Protein AF-A0A4R4ITX0-F1 (afdb_monomer_lite)

Structure (mmCIF, N/CA/C/O backbone):
data_AF-A0A4R4ITX0-F1
#
_entry.id   AF-A0A4R4ITX0-F1
#
loop_
_atom_site.group_PDB
_atom_site.id
_atom_site.type_symbol
_atom_site.label_atom_id
_atom_site.label_alt_id
_atom_site.label_comp_id
_atom_site.label_asym_id
_atom_site.label_entity_id
_atom_site.label_seq_id
_atom_site.pdbx_PDB_ins_code
_atom_site.Cartn_x
_atom_site.Cartn_y
_atom_site.Cartn_z
_atom_site.occupancy
_atom_site.B_iso_or_equiv
_atom_site.auth_seq_id
_atom_site.auth_comp_id
_atom_site.auth_asym_id
_atom_site.auth_atom_id
_atom_site.pdbx_PDB_model_num
ATOM 1 N N . MET A 1 1 ? 30.399 9.715 -16.930 1.00 43.91 1 MET A N 1
ATOM 2 C CA . MET A 1 1 ? 31.195 8.982 -17.949 1.00 43.91 1 MET A CA 1
ATOM 3 C C . MET A 1 1 ? 30.254 8.101 -18.767 1.00 43.91 1 MET A C 1
ATOM 5 O O . MET A 1 1 ? 29.656 7.204 -18.195 1.00 43.91 1 MET A O 1
ATOM 9 N N . ASN A 1 2 ? 30.087 8.364 -20.070 1.00 54.75 2 ASN A N 1
ATOM 10 C CA . ASN A 1 2 ? 29.119 7.652 -20.921 1.00 54.75 2 ASN A CA 1
ATOM 11 C C . ASN A 1 2 ? 29.491 6.174 -21.099 1.00 54.75 2 ASN A C 1
ATOM 13 O O . ASN A 1 2 ? 30.372 5.858 -21.900 1.00 54.75 2 ASN A O 1
ATOM 17 N N . VAL A 1 3 ? 28.764 5.281 -20.426 1.00 63.53 3 VAL A N 1
ATOM 18 C CA . VAL A 1 3 ? 28.778 3.822 -20.654 1.00 63.53 3 VAL A CA 1
ATOM 19 C C . VAL A 1 3 ? 28.582 3.509 -22.145 1.00 63.53 3 VAL A C 1
ATOM 21 O O . VAL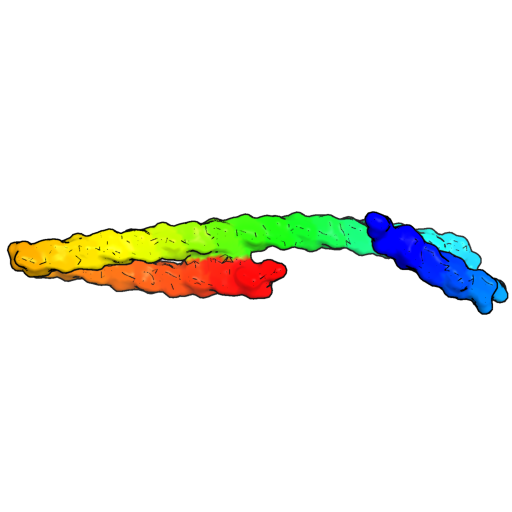 A 1 3 ? 29.299 2.687 -22.706 1.00 63.53 3 VAL A O 1
ATOM 24 N N . TRP A 1 4 ? 27.752 4.303 -22.831 1.00 57.00 4 TRP A N 1
ATOM 25 C CA . TRP A 1 4 ? 27.567 4.278 -24.286 1.00 57.00 4 TRP A CA 1
ATOM 26 C C . TRP A 1 4 ? 28.860 4.479 -25.093 1.00 57.00 4 TRP A C 1
ATOM 28 O O . TRP A 1 4 ? 29.139 3.727 -26.020 1.00 57.00 4 TRP A O 1
ATOM 38 N N . LYS A 1 5 ? 29.705 5.457 -24.726 1.00 61.06 5 LYS A N 1
ATOM 39 C CA . LYS A 1 5 ? 30.990 5.684 -25.415 1.00 61.06 5 LYS A CA 1
ATOM 40 C C . LYS A 1 5 ? 31.958 4.521 -25.186 1.00 61.06 5 LYS A C 1
ATOM 42 O O . LYS A 1 5 ? 32.822 4.302 -26.026 1.00 61.06 5 LYS A O 1
ATOM 47 N N . LYS A 1 6 ? 31.838 3.799 -24.065 1.00 61.78 6 LYS A N 1
ATOM 48 C CA . LYS A 1 6 ? 32.658 2.616 -23.768 1.00 61.78 6 LYS A CA 1
ATOM 49 C C . LYS A 1 6 ? 32.177 1.389 -24.540 1.00 61.78 6 LYS A C 1
ATOM 51 O O . LYS A 1 6 ? 33.013 0.731 -25.137 1.00 61.78 6 LYS A O 1
ATOM 56 N N . LEU A 1 7 ? 30.867 1.148 -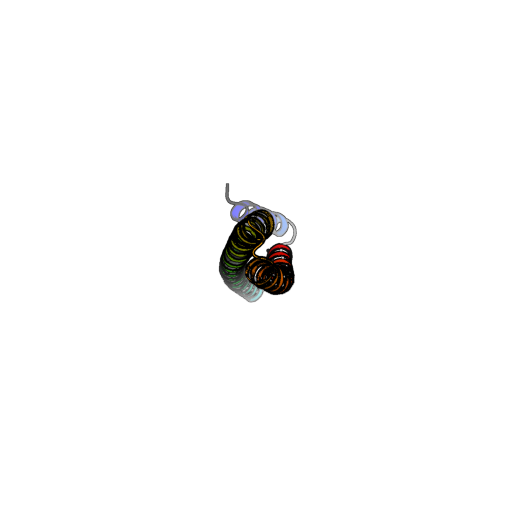24.608 1.00 65.00 7 LEU A N 1
ATOM 57 C CA . LEU A 1 7 ? 30.281 0.082 -25.431 1.00 65.00 7 LEU A CA 1
ATOM 58 C C . LEU A 1 7 ? 30.589 0.291 -26.917 1.00 65.00 7 LEU A C 1
ATOM 60 O O . LEU A 1 7 ? 31.107 -0.606 -27.569 1.00 65.00 7 LEU A O 1
ATOM 64 N N . PHE A 1 8 ? 30.406 1.511 -27.426 1.00 63.62 8 PHE A N 1
ATOM 65 C CA . PHE A 1 8 ? 30.730 1.836 -28.815 1.00 63.62 8 PHE A CA 1
ATOM 66 C C . PHE A 1 8 ? 32.236 1.725 -29.107 1.00 63.62 8 PHE A C 1
ATOM 68 O O . PHE A 1 8 ? 32.628 1.284 -30.181 1.00 63.62 8 PHE A O 1
ATOM 75 N N . LYS A 1 9 ? 33.108 2.081 -28.149 1.00 64.81 9 LYS A N 1
ATOM 76 C CA . LYS A 1 9 ? 34.562 1.866 -28.270 1.00 64.81 9 LYS A CA 1
ATOM 77 C C . LYS A 1 9 ? 34.956 0.394 -28.178 1.00 64.81 9 LYS A C 1
ATOM 79 O O . LYS A 1 9 ? 35.903 0.014 -28.849 1.00 64.81 9 LYS A O 1
ATOM 84 N N . ALA A 1 10 ? 34.265 -0.407 -27.372 1.00 64.81 10 ALA A N 1
ATOM 85 C CA . ALA A 1 10 ? 34.509 -1.841 -27.268 1.00 64.81 10 ALA A CA 1
ATOM 86 C C . ALA A 1 10 ? 34.136 -2.547 -28.578 1.00 64.81 10 ALA A C 1
ATOM 88 O O . ALA A 1 10 ? 34.954 -3.287 -29.108 1.00 64.81 10 ALA A O 1
ATOM 89 N N . ILE A 1 11 ? 32.977 -2.208 -29.155 1.00 61.03 11 ILE A N 1
ATOM 90 C CA . ILE A 1 11 ? 32.518 -2.709 -30.461 1.00 61.03 11 ILE A CA 1
ATOM 91 C C . ILE A 1 11 ? 33.427 -2.210 -31.596 1.00 61.03 11 ILE A C 1
ATOM 93 O O . ILE A 1 11 ? 33.823 -2.972 -32.468 1.00 61.03 11 ILE A O 1
ATOM 97 N N . LYS A 1 12 ? 33.834 -0.935 -31.577 1.00 58.06 12 LYS A N 1
ATOM 98 C CA . LYS A 1 12 ? 34.792 -0.396 -32.558 1.00 58.06 12 LYS A CA 1
ATOM 99 C C . LYS A 1 12 ? 36.200 -0.991 -32.395 1.00 58.06 12 LYS A C 1
ATOM 101 O O . LYS A 1 12 ? 36.939 -1.080 -33.368 1.00 58.06 12 LYS A O 1
ATOM 106 N N . GLY A 1 13 ? 36.572 -1.393 -31.179 1.00 57.28 13 GLY A N 1
ATOM 107 C CA . GLY A 1 13 ? 37.846 -2.038 -30.862 1.00 57.28 13 GLY A CA 1
ATOM 108 C C . GLY A 1 13 ? 37.925 -3.486 -31.344 1.00 57.28 13 GLY A C 1
ATOM 109 O O . GLY A 1 13 ? 38.994 -3.915 -31.764 1.00 57.28 13 GLY A O 1
ATOM 110 N N . THR A 1 14 ? 36.805 -4.216 -31.363 1.00 54.50 14 THR A N 1
ATOM 111 C CA . THR A 1 14 ? 36.728 -5.569 -31.939 1.00 54.50 14 THR A CA 1
ATOM 112 C C . THR A 1 14 ? 36.774 -5.581 -33.470 1.00 54.50 14 THR A C 1
ATOM 114 O O . THR A 1 14 ? 37.230 -6.561 -34.048 1.00 54.50 14 THR A O 1
ATOM 117 N N . VAL A 1 15 ? 36.387 -4.489 -34.138 1.00 52.56 15 VAL A N 1
ATOM 118 C CA . VAL A 1 15 ? 36.399 -4.375 -35.613 1.00 52.56 15 VAL A CA 1
ATOM 119 C C . VAL A 1 15 ? 37.813 -4.256 -36.199 1.00 52.56 15 VAL A C 1
ATOM 121 O O . VAL A 1 15 ? 38.035 -4.669 -37.334 1.00 52.56 15 VAL A O 1
ATOM 124 N N . ASN A 1 16 ? 38.806 -3.772 -35.444 1.00 52.19 16 ASN A N 1
ATOM 125 C CA . ASN A 1 16 ? 40.152 -3.553 -35.993 1.00 52.19 16 ASN A CA 1
ATOM 126 C C . ASN A 1 16 ? 40.929 -4.856 -36.298 1.00 52.19 16 ASN A C 1
ATOM 128 O O . ASN A 1 16 ? 41.961 -4.790 -36.954 1.00 52.19 16 ASN A O 1
ATOM 132 N N . ASN A 1 17 ? 40.435 -6.023 -35.854 1.00 51.81 17 ASN A N 1
ATOM 133 C CA . ASN A 1 17 ? 41.065 -7.336 -36.073 1.00 51.81 17 ASN A CA 1
ATOM 134 C C . ASN A 1 17 ? 40.253 -8.286 -36.983 1.00 51.81 17 ASN A C 1
ATOM 136 O O . ASN A 1 17 ? 40.634 -9.443 -37.132 1.00 51.81 17 ASN A O 1
ATOM 140 N N . ALA A 1 18 ? 39.152 -7.830 -37.594 1.00 49.16 18 ALA A N 1
ATOM 141 C CA . ALA A 1 18 ? 38.308 -8.646 -38.479 1.00 49.16 18 ALA A CA 1
ATOM 142 C C . ALA A 1 18 ? 37.865 -7.846 -39.718 1.00 49.16 18 ALA A C 1
ATOM 144 O O . ALA A 1 18 ? 36.679 -7.642 -39.975 1.00 49.16 18 ALA A O 1
ATOM 145 N N . ALA A 1 19 ? 38.842 -7.342 -40.469 1.00 52.00 19 ALA A N 1
ATOM 146 C CA . ALA A 1 19 ? 38.617 -6.745 -41.777 1.00 52.00 19 ALA A CA 1
ATOM 147 C C . ALA A 1 19 ? 38.468 -7.860 -42.827 1.00 52.00 19 ALA A C 1
ATOM 149 O O . ALA A 1 19 ? 39.411 -8.612 -43.033 1.00 52.00 19 ALA A O 1
ATOM 150 N N . GLU A 1 20 ? 37.267 -7.998 -43.404 1.00 47.56 20 GLU A N 1
ATOM 151 C CA . GLU A 1 20 ? 37.012 -8.029 -44.867 1.00 47.56 20 GLU A CA 1
ATOM 152 C C . GLU A 1 20 ? 35.709 -8.730 -45.293 1.00 47.56 20 GLU A C 1
ATOM 154 O O . GLU A 1 20 ? 35.308 -8.565 -46.437 1.00 47.56 20 GLU A O 1
ATOM 159 N N . SER A 1 21 ? 34.973 -9.431 -44.419 1.00 49.88 21 SER A N 1
ATOM 160 C CA . SER A 1 21 ? 33.826 -10.244 -44.890 1.00 49.88 21 SER A CA 1
ATOM 161 C C . SER A 1 21 ? 32.422 -9.842 -44.406 1.00 49.88 21 SER A C 1
ATOM 163 O O . SER A 1 21 ? 31.456 -10.424 -44.891 1.00 49.88 21 SER A O 1
ATOM 165 N N . VAL A 1 22 ? 32.246 -8.906 -43.4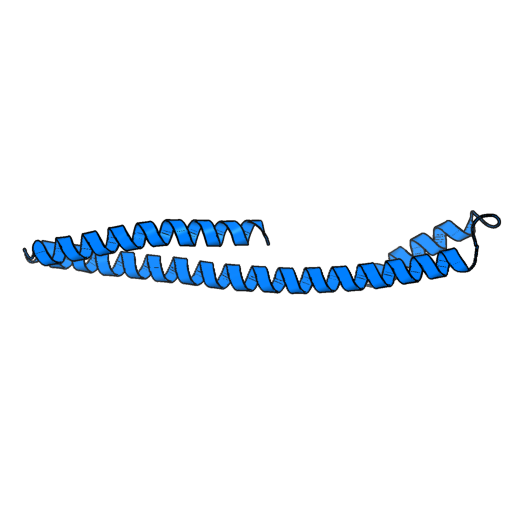63 1.00 47.09 22 VAL A N 1
ATOM 166 C CA . VAL A 1 22 ? 30.926 -8.706 -42.804 1.00 47.09 22 VAL A CA 1
ATOM 167 C C . VAL A 1 22 ? 30.541 -7.228 -42.663 1.00 47.09 22 VAL A C 1
ATOM 169 O O . VAL A 1 22 ? 29.996 -6.800 -41.650 1.00 47.09 22 VAL A O 1
ATOM 172 N N . ALA A 1 23 ? 30.858 -6.408 -43.661 1.00 54.28 23 ALA A N 1
ATOM 173 C CA . ALA A 1 23 ? 30.517 -4.986 -43.659 1.00 54.28 23 ALA A CA 1
ATOM 174 C C . ALA A 1 23 ? 29.685 -4.619 -44.890 1.00 54.28 23 ALA A C 1
ATOM 176 O O . ALA A 1 23 ? 30.050 -3.737 -45.661 1.00 54.28 23 ALA A O 1
ATOM 177 N N . ASP A 1 24 ? 28.539 -5.278 -45.061 1.00 53.69 24 ASP A N 1
ATOM 178 C CA . ASP A 1 24 ? 27.470 -4.679 -45.854 1.00 53.69 24 ASP A CA 1
ATOM 179 C C . ASP A 1 24 ? 27.061 -3.372 -45.164 1.00 53.69 24 ASP A C 1
ATOM 181 O O . ASP A 1 24 ? 26.713 -3.369 -43.981 1.00 53.69 24 ASP A O 1
ATOM 185 N N . GLY A 1 25 ? 27.069 -2.248 -45.888 1.00 57.75 25 GLY A N 1
ATOM 186 C CA . GLY A 1 25 ? 26.634 -0.939 -45.367 1.00 57.75 25 GLY A CA 1
ATOM 187 C C . GLY A 1 25 ? 25.206 -0.937 -44.789 1.00 57.75 25 GLY A C 1
ATOM 188 O O . GLY A 1 25 ? 24.831 -0.038 -44.033 1.00 57.75 25 GLY A O 1
ATOM 189 N N . ASN A 1 26 ? 24.436 -1.990 -45.069 1.00 60.00 26 ASN A N 1
ATOM 190 C CA . ASN A 1 26 ? 23.128 -2.252 -44.484 1.00 60.00 26 ASN A CA 1
ATOM 191 C C . ASN A 1 26 ? 23.211 -2.751 -43.033 1.00 60.00 26 ASN A C 1
ATOM 193 O O . ASN A 1 26 ? 22.380 -2.352 -42.229 1.00 60.00 26 ASN A O 1
ATOM 197 N N . ALA A 1 27 ? 24.215 -3.549 -42.654 1.00 61.78 27 ALA A N 1
ATOM 198 C CA . ALA A 1 27 ? 24.319 -4.130 -41.310 1.00 61.78 27 ALA A CA 1
ATOM 199 C C . ALA A 1 27 ? 24.550 -3.065 -40.224 1.00 61.78 27 ALA A C 1
ATOM 201 O O . ALA A 1 27 ? 23.935 -3.114 -39.162 1.00 61.78 27 ALA A O 1
ATOM 202 N N . LEU A 1 28 ? 25.380 -2.055 -40.508 1.00 69.56 28 LEU A N 1
ATOM 203 C CA . LEU A 1 28 ? 25.569 -0.912 -39.606 1.00 69.56 28 LEU A CA 1
ATOM 204 C C . LEU A 1 28 ? 24.309 -0.039 -39.514 1.00 69.56 28 LEU A C 1
ATOM 206 O O . LEU A 1 28 ? 23.991 0.464 -38.441 1.00 69.56 28 LEU A O 1
ATOM 210 N N . THR A 1 29 ? 23.572 0.103 -40.618 1.00 76.38 29 THR A N 1
ATOM 211 C CA . THR A 1 29 ? 22.306 0.851 -40.651 1.00 76.38 29 THR A CA 1
ATOM 212 C C . THR A 1 29 ? 21.206 0.136 -39.860 1.00 76.38 29 THR A C 1
ATOM 214 O O . THR A 1 29 ? 20.491 0.779 -39.094 1.00 76.38 29 THR A O 1
ATOM 217 N N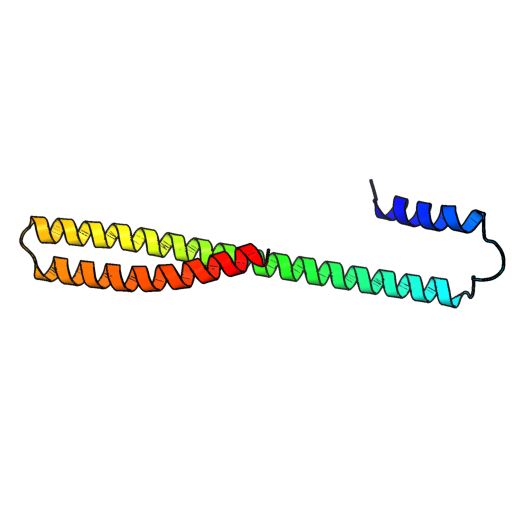 . ILE A 1 30 ? 21.100 -1.188 -40.006 1.00 77.56 30 ILE A N 1
ATOM 218 C CA . ILE A 1 30 ? 20.181 -2.045 -39.244 1.00 77.56 30 ILE A CA 1
ATOM 219 C C . ILE A 1 30 ? 20.523 -1.968 -37.753 1.00 77.56 30 ILE A C 1
ATOM 221 O O . ILE A 1 30 ? 19.645 -1.696 -36.942 1.00 77.56 30 ILE A O 1
ATOM 225 N N . LEU A 1 31 ? 21.804 -2.088 -37.390 1.00 75.81 31 LEU A N 1
ATOM 226 C CA . LEU A 1 31 ? 22.241 -1.965 -35.999 1.00 75.81 31 LEU A CA 1
ATOM 227 C C . LEU A 1 31 ? 21.902 -0.585 -35.404 1.00 75.81 31 LEU A C 1
ATOM 229 O O . LEU A 1 31 ? 21.463 -0.490 -34.259 1.00 75.81 31 LEU A O 1
ATOM 233 N N . ASP A 1 32 ? 22.059 0.497 -36.170 1.00 79.88 32 ASP A N 1
ATOM 234 C CA . ASP A 1 32 ? 21.662 1.841 -35.737 1.00 79.88 32 ASP A CA 1
ATOM 235 C C . ASP A 1 32 ? 20.141 1.974 -35.528 1.00 79.88 32 ASP A C 1
ATOM 237 O O . ASP A 1 32 ? 19.710 2.710 -34.631 1.00 79.88 32 ASP A O 1
ATOM 241 N N . GLN A 1 33 ? 19.324 1.279 -36.327 1.00 84.88 33 GLN A N 1
ATOM 242 C CA . GLN A 1 33 ? 17.871 1.207 -36.138 1.00 84.88 33 GLN A CA 1
ATOM 243 C C . GLN A 1 33 ? 17.516 0.419 -34.876 1.00 84.88 33 GLN A C 1
ATOM 245 O O . GLN A 1 33 ? 16.825 0.967 -34.018 1.00 84.88 33 GLN A O 1
ATOM 250 N N . GLU A 1 34 ? 18.076 -0.778 -34.690 1.00 82.69 34 GLU A N 1
ATOM 251 C CA . GLU A 1 34 ? 17.874 -1.591 -33.482 1.00 82.69 34 GLU A CA 1
ATOM 252 C C . GLU A 1 34 ? 18.274 -0.823 -32.213 1.00 82.69 34 GLU A C 1
ATOM 254 O O . GLU A 1 34 ? 17.568 -0.832 -31.205 1.00 82.69 34 GLU A O 1
ATOM 259 N N . ILE A 1 35 ? 19.370 -0.057 -32.265 1.00 82.50 35 ILE A N 1
ATOM 260 C CA . ILE A 1 35 ? 19.791 0.826 -31.170 1.00 82.50 35 ILE A CA 1
ATOM 261 C C . ILE A 1 35 ? 18.751 1.919 -30.884 1.00 82.50 35 ILE A C 1
ATOM 263 O O . ILE A 1 35 ? 18.546 2.290 -29.723 1.00 82.50 35 ILE A O 1
ATOM 267 N N . ARG A 1 36 ? 18.139 2.514 -31.915 1.00 88.38 36 ARG A N 1
ATOM 268 C CA . ARG A 1 36 ? 17.103 3.546 -31.736 1.00 88.38 36 ARG A CA 1
ATOM 269 C C . ARG A 1 36 ? 15.825 2.951 -31.159 1.00 88.38 36 ARG A C 1
ATOM 271 O O . ARG A 1 36 ? 15.248 3.564 -30.264 1.00 88.38 36 ARG A O 1
ATOM 278 N N . GLU A 1 37 ? 15.429 1.776 -31.626 1.00 90.25 37 GLU A N 1
ATOM 279 C CA . GLU A 1 37 ? 14.276 1.037 -31.115 1.00 90.25 37 GLU A CA 1
ATOM 280 C C . GLU A 1 37 ? 14.484 0.645 -29.652 1.00 90.25 37 GLU A C 1
ATOM 282 O O . GLU A 1 37 ? 13.669 1.004 -28.806 1.00 90.25 37 GLU A O 1
ATOM 287 N N . ALA A 1 38 ? 15.638 0.067 -29.305 1.00 87.56 38 ALA A N 1
ATOM 288 C CA . ALA A 1 38 ? 15.984 -0.260 -27.923 1.00 87.56 38 ALA A CA 1
ATOM 289 C C . ALA A 1 38 ? 15.957 0.975 -27.004 1.00 87.56 38 ALA A C 1
ATOM 291 O O . ALA A 1 38 ? 15.495 0.904 -25.868 1.00 87.56 38 ALA A O 1
ATOM 292 N N . LYS A 1 39 ? 16.402 2.145 -27.486 1.00 86.81 39 LYS A N 1
ATOM 293 C CA . LYS A 1 39 ? 16.290 3.406 -26.727 1.00 86.81 39 LYS A CA 1
ATOM 294 C C . LYS A 1 39 ? 14.843 3.842 -26.517 1.00 86.81 39 LYS A C 1
ATOM 296 O O . LYS A 1 39 ? 14.542 4.408 -25.468 1.00 86.81 39 LYS A O 1
ATOM 301 N N . ALA A 1 40 ? 13.979 3.647 -27.509 1.00 91.56 40 ALA A N 1
ATOM 302 C CA . ALA A 1 40 ? 12.560 3.951 -27.375 1.00 91.56 40 ALA A CA 1
ATOM 303 C C . ALA A 1 40 ? 11.896 3.011 -26.358 1.00 91.56 40 ALA A C 1
ATOM 305 O O . ALA A 1 40 ? 11.158 3.487 -25.500 1.00 91.56 40 ALA A O 1
ATOM 306 N N . GLU A 1 41 ? 12.228 1.720 -26.389 1.00 88.62 41 GLU A N 1
ATOM 307 C CA . GLU A 1 41 ? 11.737 0.737 -25.417 1.00 88.62 41 GLU A CA 1
ATOM 308 C C . GLU A 1 41 ? 12.212 1.028 -23.992 1.00 88.62 41 GLU A C 1
ATOM 310 O O . GLU A 1 41 ? 11.406 1.006 -23.067 1.00 88.62 41 GLU A O 1
ATOM 315 N N . ILE A 1 42 ? 13.480 1.407 -23.800 1.00 88.69 42 ILE A N 1
ATOM 316 C CA . ILE A 1 42 ? 13.984 1.815 -22.477 1.00 88.69 42 ILE A CA 1
ATOM 317 C C . ILE A 1 42 ? 13.183 3.003 -21.930 1.00 88.69 42 ILE A C 1
ATOM 319 O O . ILE A 1 42 ? 12.790 2.991 -20.769 1.00 88.69 42 ILE A O 1
ATOM 323 N N . ARG A 1 43 ? 12.868 4.005 -22.763 1.00 90.06 43 ARG A N 1
ATOM 324 C CA . ARG A 1 43 ? 12.037 5.141 -22.327 1.00 90.06 43 ARG A CA 1
ATOM 325 C C . ARG A 1 43 ? 10.622 4.713 -21.937 1.00 90.06 43 ARG A C 1
ATOM 327 O O . ARG A 1 43 ? 10.108 5.186 -20.931 1.00 90.06 43 ARG A O 1
ATOM 334 N N . ARG A 1 44 ? 10.004 3.809 -22.703 1.00 90.94 44 ARG A N 1
ATOM 335 C CA . ARG A 1 44 ? 8.679 3.249 -22.374 1.00 90.94 44 ARG A CA 1
ATOM 336 C C . ARG A 1 44 ? 8.710 2.462 -21.063 1.00 90.94 44 ARG A C 1
ATOM 338 O O . ARG A 1 44 ? 7.762 2.538 -20.281 1.00 90.94 44 ARG A O 1
ATOM 345 N N . ALA A 1 45 ? 9.794 1.730 -20.814 1.00 89.25 45 ALA A N 1
ATOM 346 C CA . ALA A 1 45 ? 10.009 1.016 -19.563 1.00 89.25 45 ALA A CA 1
ATOM 347 C C . ALA A 1 45 ? 10.155 1.988 -18.380 1.00 89.25 45 ALA A C 1
ATOM 349 O O . ALA A 1 45 ? 9.490 1.791 -17.367 1.00 89.25 45 ALA A O 1
ATOM 350 N N . ASP A 1 46 ? 10.925 3.073 -18.530 1.00 91.06 46 ASP A N 1
ATOM 351 C CA . ASP A 1 46 ? 11.063 4.118 -17.505 1.00 91.06 46 ASP A CA 1
ATOM 352 C C . ASP A 1 46 ? 9.707 4.767 -17.171 1.00 91.06 46 ASP A C 1
ATOM 354 O O . ASP A 1 46 ? 9.344 4.911 -16.003 1.00 91.06 46 ASP A O 1
ATOM 358 N N . GLU A 1 47 ? 8.916 5.125 -18.187 1.00 93.12 47 GLU A N 1
ATOM 359 C CA . GLU A 1 47 ? 7.569 5.685 -18.002 1.00 93.12 47 GLU A CA 1
ATOM 360 C C . GLU A 1 47 ? 6.630 4.698 -17.290 1.00 93.12 47 GLU A C 1
ATOM 362 O O . GLU A 1 47 ? 5.881 5.076 -16.381 1.00 93.12 47 GLU A O 1
ATOM 367 N N . SER A 1 48 ? 6.701 3.417 -17.661 1.00 92.38 48 SER A N 1
ATOM 368 C CA . SER A 1 48 ? 5.923 2.348 -17.027 1.00 92.38 48 SER A CA 1
ATOM 369 C C . SER A 1 48 ? 6.320 2.158 -15.562 1.00 92.38 48 SER A C 1
ATOM 371 O O . SER A 1 48 ? 5.445 2.062 -14.700 1.00 92.38 48 SER A O 1
ATOM 373 N N . LEU A 1 49 ? 7.619 2.188 -15.258 1.00 92.88 49 LEU A N 1
ATOM 374 C CA . LEU A 1 49 ? 8.143 2.110 -13.897 1.00 92.88 49 LEU A CA 1
ATOM 375 C C . LEU A 1 49 ? 7.658 3.289 -13.045 1.00 92.88 49 LEU A C 1
ATOM 377 O O . LEU A 1 49 ? 7.165 3.091 -11.935 1.00 92.88 49 LEU A O 1
ATOM 381 N N . VAL A 1 50 ? 7.704 4.517 -13.573 1.00 94.88 50 VAL A N 1
ATOM 382 C CA . VAL A 1 50 ? 7.169 5.702 -12.878 1.00 94.88 50 VAL A CA 1
ATOM 383 C C . VAL A 1 50 ? 5.677 5.536 -12.574 1.00 94.88 50 VAL A C 1
ATOM 385 O O . VAL A 1 50 ? 5.232 5.866 -11.470 1.00 94.88 50 VAL A O 1
ATOM 388 N N . SER A 1 51 ? 4.901 4.990 -13.515 1.00 94.81 51 SER A N 1
ATOM 389 C CA . SER A 1 51 ? 3.480 4.695 -13.300 1.00 94.81 51 SER A CA 1
ATOM 390 C C . SER A 1 51 ? 3.262 3.678 -12.174 1.00 94.81 51 SER A C 1
ATOM 392 O O . SER A 1 51 ? 2.402 3.886 -11.314 1.00 94.81 51 SER A O 1
ATOM 394 N N . ILE A 1 52 ? 4.056 2.603 -12.140 1.00 95.75 52 ILE A N 1
ATOM 395 C CA . ILE A 1 52 ? 3.988 1.569 -11.096 1.00 95.75 52 ILE A CA 1
ATOM 396 C C . ILE A 1 52 ? 4.335 2.162 -9.729 1.00 95.75 52 ILE A C 1
ATOM 398 O O . ILE A 1 52 ? 3.578 1.973 -8.777 1.00 95.75 52 ILE A O 1
ATOM 402 N N . ILE A 1 53 ? 5.397 2.966 -9.639 1.00 96.06 53 ILE A N 1
ATOM 403 C CA . ILE A 1 53 ? 5.788 3.650 -8.399 1.00 96.06 53 ILE A CA 1
ATOM 404 C C . ILE A 1 53 ? 4.664 4.569 -7.903 1.00 96.06 53 ILE A C 1
ATOM 406 O O . ILE A 1 53 ? 4.380 4.614 -6.703 1.00 96.06 53 ILE A O 1
ATOM 410 N N . ALA A 1 54 ? 3.998 5.298 -8.804 1.00 96.44 54 ALA A N 1
ATOM 411 C CA . ALA A 1 54 ? 2.877 6.157 -8.435 1.00 96.44 54 ALA A CA 1
ATOM 412 C C . ALA A 1 54 ? 1.716 5.338 -7.845 1.00 96.44 54 ALA A C 1
ATOM 414 O O . ALA A 1 54 ? 1.219 5.663 -6.765 1.00 96.44 54 ALA A O 1
ATOM 415 N N . LYS A 1 55 ? 1.337 4.235 -8.505 1.00 96.38 55 LYS A N 1
ATOM 416 C CA . LYS A 1 55 ? 0.296 3.312 -8.024 1.00 96.38 55 LYS A CA 1
ATOM 417 C C . LYS A 1 55 ? 0.663 2.686 -6.679 1.00 96.38 55 LYS A C 1
ATOM 419 O O . LYS A 1 55 ? -0.177 2.662 -5.781 1.00 96.38 55 LYS A O 1
ATOM 424 N N . ARG A 1 56 ? 1.920 2.265 -6.499 1.00 97.00 56 ARG A N 1
ATOM 425 C CA . ARG A 1 56 ? 2.426 1.738 -5.225 1.00 97.00 56 ARG A CA 1
ATOM 426 C C . ARG A 1 56 ? 2.258 2.754 -4.101 1.00 97.00 56 ARG A C 1
ATOM 428 O O . ARG A 1 56 ? 1.707 2.412 -3.063 1.00 97.00 56 ARG A O 1
ATOM 435 N N . LYS A 1 57 ? 2.682 4.005 -4.309 1.00 97.38 57 LYS A N 1
ATOM 436 C CA . LYS A 1 57 ? 2.550 5.074 -3.302 1.00 97.38 57 LYS A CA 1
ATOM 437 C C . LYS A 1 57 ? 1.092 5.385 -2.962 1.00 97.38 57 LYS A C 1
ATOM 439 O O . LYS A 1 57 ? 0.781 5.675 -1.810 1.00 97.38 57 LYS A O 1
ATOM 444 N N . MET A 1 58 ? 0.192 5.325 -3.943 1.00 97.06 58 MET A N 1
ATOM 445 C CA . MET A 1 58 ? -1.244 5.489 -3.698 1.00 97.06 58 MET A CA 1
ATOM 446 C C . MET A 1 58 ? -1.804 4.349 -2.840 1.00 97.06 58 MET A C 1
ATOM 448 O O . MET A 1 58 ? -2.495 4.623 -1.860 1.00 97.06 58 MET A O 1
ATOM 452 N N . ALA A 1 59 ? -1.465 3.097 -3.164 1.00 96.94 59 ALA A N 1
ATOM 453 C CA . ALA A 1 59 ? -1.865 1.928 -2.380 1.00 96.94 59 ALA A CA 1
ATOM 454 C C . ALA A 1 59 ? -1.276 1.971 -0.957 1.00 96.94 59 ALA A C 1
ATOM 456 O O . ALA A 1 59 ? -1.987 1.757 0.019 1.00 96.94 59 ALA A O 1
ATOM 457 N N . GLU A 1 60 ? -0.007 2.360 -0.816 1.00 97.81 60 GLU A N 1
ATOM 458 C CA . GLU A 1 60 ? 0.665 2.561 0.474 1.00 97.81 60 GLU A CA 1
ATOM 459 C C . GLU A 1 60 ? -0.074 3.581 1.348 1.00 97.81 60 GLU A C 1
ATOM 461 O O . GLU A 1 60 ? -0.361 3.328 2.522 1.00 97.81 60 GLU A O 1
ATOM 466 N N . LYS A 1 61 ? -0.438 4.730 0.763 1.00 98.12 61 LYS A N 1
ATOM 467 C CA . LYS A 1 61 ? -1.225 5.748 1.459 1.00 98.12 61 LYS A CA 1
ATOM 468 C C . LYS A 1 61 ? -2.589 5.197 1.877 1.00 98.12 61 LYS A C 1
ATOM 470 O O . LYS A 1 61 ? -3.003 5.430 3.008 1.00 98.12 61 LYS A O 1
ATOM 475 N N . ARG A 1 62 ? -3.271 4.449 1.003 1.00 97.62 62 ARG A N 1
ATOM 476 C CA . ARG A 1 62 ? -4.584 3.862 1.304 1.00 97.62 62 ARG A CA 1
ATOM 477 C C . ARG A 1 62 ? -4.512 2.872 2.468 1.00 97.62 62 ARG A C 1
ATOM 479 O O . ARG A 1 62 ? -5.321 2.966 3.386 1.00 97.62 62 ARG A O 1
ATOM 486 N N . VAL A 1 63 ? -3.508 1.997 2.472 1.00 98.44 63 VAL A N 1
ATOM 487 C CA . VAL A 1 63 ? -3.208 1.079 3.582 1.00 98.44 63 VAL A CA 1
ATOM 488 C C . VAL A 1 63 ? -2.996 1.850 4.888 1.00 98.44 63 VAL A C 1
ATOM 490 O O . VAL A 1 63 ? -3.560 1.482 5.919 1.00 98.44 63 VAL A O 1
ATOM 493 N N . SER A 1 64 ? -2.204 2.926 4.857 1.00 98.44 64 SER A N 1
ATOM 494 C CA . SER A 1 64 ? -1.953 3.774 6.029 1.00 98.44 64 SER A CA 1
ATOM 495 C C . SER A 1 64 ? -3.238 4.425 6.556 1.00 98.44 64 SER A C 1
ATOM 497 O O . SER A 1 64 ? -3.538 4.336 7.747 1.00 98.44 64 SER A O 1
ATOM 499 N N . ASP A 1 65 ? -4.044 5.005 5.664 1.00 98.31 65 ASP A N 1
ATOM 500 C CA . ASP A 1 65 ? -5.313 5.648 6.013 1.00 98.31 65 ASP A CA 1
ATOM 501 C C . ASP A 1 65 ? -6.284 4.645 6.672 1.00 98.31 65 ASP A C 1
ATOM 503 O O . ASP A 1 65 ? -6.868 4.946 7.715 1.00 98.31 65 ASP A O 1
ATOM 507 N N . ILE A 1 66 ? -6.402 3.423 6.133 1.00 98.44 66 ILE A N 1
ATOM 508 C CA . ILE A 1 66 ? -7.257 2.370 6.706 1.00 98.44 66 ILE A CA 1
ATOM 509 C C . ILE A 1 66 ? -6.757 1.939 8.094 1.00 98.44 66 ILE A C 1
ATOM 511 O O . ILE A 1 66 ? -7.564 1.801 9.015 1.00 98.44 66 ILE A O 1
ATOM 515 N N . LYS A 1 67 ? -5.440 1.767 8.285 1.00 98.44 67 LYS A N 1
ATOM 516 C CA . LYS A 1 67 ? -4.852 1.436 9.601 1.00 98.44 67 LYS A CA 1
ATOM 517 C C . LYS A 1 67 ? -5.147 2.512 10.650 1.00 98.44 67 LYS A C 1
ATOM 519 O O . LYS A 1 67 ? -5.456 2.183 11.799 1.00 98.44 67 LYS A O 1
ATOM 524 N N . ASN A 1 68 ? -5.100 3.784 10.255 1.00 98.56 68 ASN A N 1
ATOM 525 C CA . ASN A 1 68 ? -5.458 4.897 11.132 1.00 98.56 68 ASN A CA 1
ATOM 526 C C . ASN A 1 68 ? -6.939 4.835 11.524 1.00 98.56 68 ASN A C 1
ATOM 528 O O . ASN A 1 68 ? -7.251 4.891 12.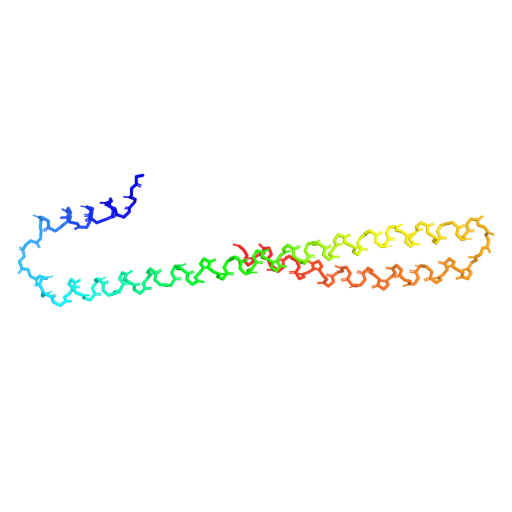713 1.00 98.56 68 ASN A O 1
ATOM 532 N N . SER A 1 69 ? -7.842 4.622 10.559 1.00 98.12 69 SER A N 1
ATOM 533 C CA . SER A 1 69 ? -9.271 4.454 10.848 1.00 98.12 69 SER A CA 1
ATOM 534 C C . SER A 1 69 ? -9.545 3.257 11.760 1.00 98.12 69 SER A C 1
ATOM 536 O O . SER A 1 69 ? -10.333 3.377 12.692 1.00 98.12 69 SER A O 1
ATOM 538 N N . ILE A 1 70 ? -8.878 2.115 11.557 1.00 98.50 70 ILE A N 1
ATOM 539 C CA . ILE A 1 70 ? -8.996 0.959 12.462 1.00 98.50 70 ILE A CA 1
ATOM 540 C C . ILE A 1 70 ? -8.641 1.367 13.895 1.00 98.50 70 ILE A C 1
ATOM 542 O O . ILE A 1 70 ? -9.421 1.117 14.810 1.00 98.50 70 ILE A O 1
ATOM 546 N N . THR A 1 71 ? -7.505 2.040 14.082 1.00 98.44 71 THR A N 1
ATOM 547 C CA . THR A 1 71 ? -7.040 2.482 15.406 1.00 98.44 71 THR A CA 1
ATOM 548 C C . THR A 1 71 ? -8.049 3.420 16.076 1.00 98.44 71 THR A C 1
ATOM 550 O O . THR A 1 71 ? -8.320 3.297 17.273 1.00 98.44 71 THR A O 1
ATOM 553 N N . GLU A 1 72 ? -8.634 4.335 15.302 1.00 98.19 72 GLU A N 1
ATOM 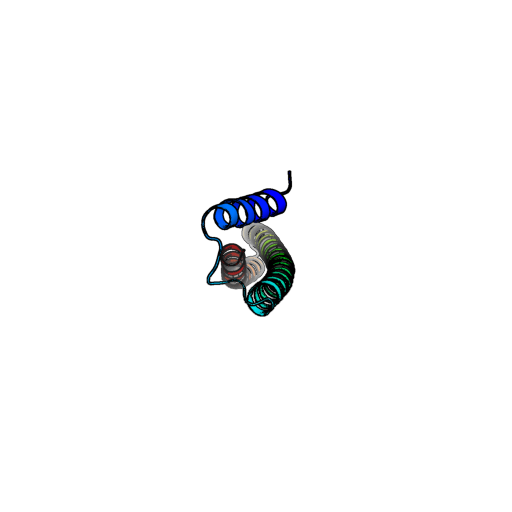554 C CA . GLU A 1 72 ? -9.650 5.281 15.759 1.00 98.19 72 GLU A CA 1
ATOM 555 C C . GLU A 1 72 ? -10.935 4.568 16.219 1.00 98.19 72 GLU A C 1
ATOM 557 O O . GLU A 1 72 ? -11.359 4.738 17.366 1.00 98.19 72 GLU A O 1
ATOM 562 N N . TYR A 1 73 ? -11.513 3.699 15.380 1.00 98.00 73 TYR A N 1
ATOM 563 C CA . TYR A 1 73 ? -12.733 2.957 15.722 1.00 98.00 73 TYR A CA 1
ATOM 564 C C . TYR A 1 73 ? -12.516 1.937 16.845 1.00 98.00 73 TYR A C 1
ATOM 566 O O . TYR A 1 73 ? -13.415 1.723 17.656 1.00 98.00 73 TYR A O 1
ATOM 574 N N . GLU A 1 74 ? -11.328 1.342 16.961 1.00 97.62 74 GLU A N 1
ATOM 575 C CA . GLU A 1 74 ? -10.972 0.528 18.127 1.00 97.62 74 GLU A CA 1
ATOM 576 C C . GLU A 1 74 ? -10.937 1.366 19.415 1.00 97.62 74 GLU A C 1
ATOM 578 O O . GLU A 1 74 ? -11.375 0.908 20.474 1.00 97.62 74 GLU A O 1
ATOM 583 N N . GLY A 1 75 ? -10.440 2.605 19.338 1.00 97.75 75 GLY A N 1
ATOM 584 C CA . GLY A 1 75 ? -10.496 3.569 20.435 1.00 97.75 75 GLY A CA 1
ATOM 585 C C . GLY A 1 75 ? -11.933 3.899 20.840 1.00 97.75 75 GLY A C 1
ATOM 586 O O . GLY A 1 75 ? -12.260 3.857 22.030 1.00 97.75 75 GLY A O 1
ATOM 587 N N . TYR A 1 76 ? -12.804 4.155 19.861 1.00 97.25 76 TYR A N 1
ATOM 588 C CA . TYR A 1 76 ? -14.229 4.404 20.092 1.00 97.25 76 TYR A CA 1
ATOM 589 C C . TYR A 1 76 ? -14.939 3.198 20.700 1.00 97.25 76 TYR A C 1
ATOM 591 O O . TYR A 1 76 ? -15.637 3.361 21.700 1.00 97.25 76 TYR A O 1
ATOM 599 N N . ALA A 1 77 ? -14.684 1.988 20.196 1.00 96.31 77 ALA A N 1
ATOM 600 C CA . ALA A 1 77 ? -15.244 0.758 20.747 1.00 96.31 77 ALA A CA 1
ATOM 601 C C . ALA A 1 77 ? -14.856 0.566 22.223 1.00 96.31 77 ALA A C 1
ATOM 603 O O . ALA A 1 77 ? -15.718 0.305 23.063 1.00 96.31 77 ALA A O 1
ATOM 604 N N . ARG A 1 78 ? -13.573 0.764 22.566 1.00 96.75 78 ARG A N 1
ATOM 605 C CA . ARG A 1 78 ? -13.096 0.691 23.960 1.00 96.75 78 ARG A CA 1
ATOM 606 C C . ARG A 1 78 ? -13.739 1.758 24.846 1.00 96.75 78 ARG A C 1
ATOM 608 O O . ARG A 1 78 ? -14.115 1.459 25.977 1.00 96.75 78 ARG A O 1
ATOM 615 N N . SER A 1 79 ? -13.877 2.988 24.347 1.00 97.44 79 SER A N 1
ATOM 616 C CA . SER A 1 79 ? -14.509 4.080 25.097 1.00 97.44 79 SER A CA 1
ATOM 617 C C . SER A 1 79 ? -15.995 3.818 25.352 1.00 97.44 79 SER A C 1
ATOM 619 O O . SER A 1 79 ? -16.458 4.011 26.475 1.00 97.44 79 SER A O 1
ATOM 621 N N . ALA A 1 80 ? -16.729 3.347 24.341 1.00 96.44 80 ALA A N 1
ATOM 622 C CA . ALA A 1 80 ? -18.144 3.000 24.448 1.00 96.44 80 ALA A CA 1
ATOM 623 C C . ALA A 1 80 ? -18.365 1.844 25.434 1.00 96.44 80 ALA A C 1
ATOM 625 O O . ALA A 1 80 ? -19.164 1.972 26.362 1.00 96.44 80 ALA A O 1
ATOM 626 N N . ALA A 1 81 ? -17.569 0.775 25.324 1.00 95.31 81 ALA A N 1
ATOM 627 C CA . ALA A 1 81 ? -17.618 -0.356 26.248 1.00 95.31 81 ALA A CA 1
ATOM 628 C C . ALA A 1 81 ? -17.329 0.069 27.699 1.00 95.31 81 ALA A C 1
ATOM 630 O O . ALA A 1 81 ? -18.051 -0.318 28.614 1.00 95.31 81 ALA A O 1
ATOM 631 N N . GLY A 1 82 ? -16.325 0.929 27.916 1.00 96.00 82 GLY A N 1
ATOM 632 C CA . GLY A 1 82 ? -16.003 1.466 29.244 1.00 96.00 82 GLY A CA 1
ATOM 633 C C . GLY A 1 82 ? -17.111 2.332 29.859 1.00 96.00 82 GLY A C 1
ATOM 634 O O . GLY A 1 82 ? -17.181 2.459 31.078 1.00 96.00 82 GLY A O 1
ATOM 635 N N . LYS A 1 83 ? -17.995 2.900 29.031 1.00 97.25 83 LYS A N 1
ATOM 636 C CA . LYS A 1 83 ? -19.182 3.661 29.456 1.00 97.25 83 LYS A CA 1
ATOM 637 C C . LYS A 1 83 ? -20.439 2.790 29.594 1.00 97.25 83 LYS A C 1
ATOM 639 O O . LYS A 1 83 ? -21.488 3.316 29.950 1.00 97.25 83 LYS A O 1
ATOM 644 N N . GLY A 1 84 ? -20.349 1.487 29.316 1.00 96.69 84 GLY A N 1
ATOM 645 C CA . GLY A 1 84 ? -21.485 0.558 29.322 1.00 96.69 84 GLY A CA 1
ATOM 646 C C . GLY A 1 84 ? -22.373 0.630 28.075 1.00 96.69 84 GLY A C 1
ATOM 647 O O . GLY A 1 84 ? -23.415 -0.025 28.034 1.00 96.69 84 GLY A O 1
ATOM 648 N N . ASP A 1 85 ? -21.972 1.388 27.051 1.00 96.81 85 ASP A N 1
ATOM 649 C CA . ASP A 1 85 ? -22.690 1.484 25.778 1.00 96.81 85 ASP A CA 1
ATOM 650 C C . ASP A 1 85 ? -22.279 0.335 24.847 1.00 96.81 85 ASP A C 1
ATOM 652 O O . ASP A 1 85 ? -21.474 0.474 23.922 1.00 96.81 85 ASP A O 1
ATOM 656 N N . ASN A 1 86 ? -22.817 -0.848 25.144 1.00 94.38 86 ASN A N 1
ATOM 657 C CA . ASN A 1 86 ? -22.505 -2.075 24.411 1.00 94.38 86 ASN A CA 1
ATOM 658 C C . ASN A 1 86 ? -22.993 -2.042 22.953 1.00 94.38 86 ASN A C 1
ATOM 660 O O . ASN A 1 86 ? -22.412 -2.725 22.111 1.00 94.38 86 ASN A O 1
ATOM 664 N N . GLY A 1 87 ? -24.037 -1.261 22.648 1.00 96.75 87 GLY A N 1
ATOM 665 C CA . GLY A 1 87 ? -24.559 -1.111 21.288 1.00 96.75 87 GLY A CA 1
ATOM 666 C C . GLY A 1 87 ? -23.560 -0.380 20.397 1.00 96.75 87 GLY A C 1
ATOM 667 O O . GLY A 1 87 ? -23.102 -0.933 19.397 1.00 96.75 87 GLY A O 1
ATOM 668 N N . LEU A 1 88 ? -23.131 0.811 20.824 1.00 95.56 88 LEU A N 1
ATOM 669 C CA . LEU A 1 88 ? -22.133 1.594 20.097 1.00 95.56 88 LEU A CA 1
ATOM 670 C C . LEU A 1 88 ? -20.780 0.872 20.013 1.00 95.56 88 LEU A C 1
ATOM 672 O O . LEU A 1 88 ? -20.095 0.933 18.989 1.00 95.56 88 LEU A O 1
ATOM 676 N N . ALA A 1 89 ? -20.393 0.152 21.072 1.00 96.56 89 ALA A N 1
ATOM 677 C CA . ALA A 1 89 ? -19.178 -0.656 21.063 1.00 96.56 89 ALA A CA 1
ATOM 678 C C . ALA A 1 89 ? -19.221 -1.754 19.987 1.00 96.56 89 ALA A C 1
ATOM 680 O O . ALA A 1 89 ? -18.229 -1.963 19.283 1.00 96.56 89 ALA A O 1
ATOM 681 N N . LEU A 1 90 ? -20.367 -2.427 19.833 1.00 97.19 90 LEU A N 1
ATOM 682 C CA . LEU A 1 90 ? -20.560 -3.467 18.825 1.00 97.19 90 LEU A CA 1
ATOM 683 C C . LEU A 1 90 ? -20.530 -2.896 17.403 1.00 97.19 90 LEU A C 1
ATOM 685 O O . LEU A 1 90 ? -19.860 -3.465 16.542 1.00 97.19 90 LEU A O 1
ATOM 689 N N . GLU A 1 91 ? -21.191 -1.764 17.159 1.00 97.50 91 GLU A N 1
ATOM 690 C CA . GLU A 1 91 ? -21.158 -1.087 15.855 1.00 97.50 91 GLU A CA 1
ATOM 691 C C . GLU A 1 91 ? -19.730 -0.682 15.462 1.00 97.50 91 GLU A C 1
ATOM 693 O O . GLU A 1 91 ? -19.278 -0.955 14.346 1.00 97.50 91 GLU A O 1
ATOM 698 N N . CYS A 1 92 ? -18.971 -0.100 16.399 1.00 97.00 92 CYS A N 1
ATOM 699 C CA . CYS A 1 92 ? -17.569 0.246 16.167 1.00 97.00 92 CYS A CA 1
ATOM 700 C C . CYS A 1 92 ? -16.725 -1.002 15.860 1.00 97.00 92 CYS A C 1
ATOM 702 O O . CYS A 1 92 ? -15.902 -0.982 14.944 1.00 97.00 92 CYS A O 1
ATOM 704 N N . ALA A 1 93 ? -16.950 -2.112 16.571 1.00 96.00 93 ALA A N 1
ATOM 705 C CA . ALA A 1 93 ? -16.251 -3.371 16.321 1.00 96.00 93 ALA A CA 1
ATOM 706 C C . ALA A 1 93 ? -16.581 -3.968 14.938 1.00 96.00 93 ALA A C 1
ATOM 708 O O . ALA A 1 93 ? -15.682 -4.433 14.235 1.00 96.00 93 ALA A O 1
ATOM 709 N N . GLN A 1 94 ? -17.843 -3.908 14.507 1.00 97.44 94 GLN A N 1
ATOM 710 C CA . GLN A 1 94 ? -18.256 -4.331 13.162 1.00 97.44 94 GLN A CA 1
ATOM 711 C C . GLN A 1 94 ? -17.611 -3.463 12.075 1.00 97.44 94 GLN A C 1
ATOM 713 O O . GLN A 1 94 ? -17.162 -3.975 11.042 1.00 97.44 94 GLN A O 1
ATOM 718 N N . LYS A 1 95 ? -17.494 -2.152 12.321 1.00 97.94 95 LYS A N 1
ATOM 719 C CA . LYS A 1 95 ? -16.784 -1.250 11.413 1.00 97.94 95 LYS A CA 1
ATOM 720 C C . LYS A 1 95 ? -15.301 -1.606 11.309 1.00 97.94 95 LYS A C 1
ATOM 722 O O . LYS A 1 95 ? -14.778 -1.653 10.198 1.00 97.94 95 LYS A O 1
ATOM 727 N N . VAL A 1 96 ? -14.646 -1.912 12.431 1.00 98.19 96 VAL A N 1
ATOM 728 C CA . VAL A 1 96 ? -13.252 -2.389 12.454 1.00 98.19 96 VAL A CA 1
ATOM 729 C C . VAL A 1 96 ? -13.095 -3.680 11.654 1.00 98.19 96 VAL A C 1
ATOM 731 O O . VAL A 1 96 ? -12.157 -3.778 10.868 1.00 98.19 96 VAL A O 1
ATOM 734 N N . ALA A 1 97 ? -14.009 -4.644 11.797 1.00 97.88 97 ALA A N 1
ATOM 735 C CA . ALA A 1 97 ? -13.968 -5.883 11.018 1.00 97.88 97 ALA A CA 1
ATOM 736 C C . ALA A 1 97 ? -14.024 -5.600 9.506 1.00 97.88 97 ALA A C 1
ATOM 738 O O . ALA A 1 97 ? -13.153 -6.040 8.763 1.00 97.88 97 ALA A O 1
ATOM 739 N N . THR A 1 98 ? -14.960 -4.750 9.074 1.00 98.00 98 THR A N 1
ATOM 740 C CA . THR A 1 98 ? -15.080 -4.343 7.661 1.00 98.00 98 THR A CA 1
ATOM 741 C C . THR A 1 98 ? -13.806 -3.661 7.145 1.00 98.00 98 THR A C 1
ATOM 743 O O . THR A 1 98 ? -13.358 -3.924 6.030 1.00 98.00 98 THR A O 1
ATOM 746 N N . LEU A 1 99 ? -13.208 -2.778 7.954 1.00 98.38 99 LEU A N 1
ATOM 747 C CA . LEU A 1 99 ? -11.967 -2.086 7.599 1.00 98.38 99 LEU A CA 1
ATOM 748 C C . LEU A 1 99 ? -10.769 -3.041 7.530 1.00 98.38 99 LEU A C 1
ATOM 750 O O . LEU A 1 99 ? -9.875 -2.816 6.722 1.00 98.38 99 LEU A O 1
ATOM 754 N N . ARG A 1 100 ? -10.732 -4.102 8.344 1.00 98.06 100 ARG A N 1
ATOM 755 C CA . ARG A 1 100 ? -9.678 -5.127 8.283 1.00 98.06 100 ARG A CA 1
ATOM 756 C C . ARG A 1 100 ? -9.760 -5.949 6.998 1.00 98.06 100 ARG A C 1
ATOM 758 O O . ARG A 1 100 ? -8.724 -6.173 6.381 1.00 98.06 100 ARG A O 1
ATOM 765 N N . ASP A 1 101 ? -10.964 -6.294 6.548 1.00 97.81 101 ASP A N 1
ATOM 766 C CA . ASP A 1 101 ? -11.149 -6.964 5.254 1.00 97.81 101 ASP A CA 1
ATOM 767 C C . ASP A 1 101 ? -10.711 -6.059 4.088 1.00 97.81 101 ASP A C 1
ATOM 769 O O . ASP A 1 101 ? -10.138 -6.517 3.099 1.00 97.81 101 ASP A O 1
ATOM 773 N N . GLU A 1 102 ? -10.987 -4.752 4.177 1.00 97.31 102 GLU A N 1
ATOM 774 C CA . GLU A 1 102 ? -10.502 -3.771 3.198 1.00 97.31 102 GLU A CA 1
ATOM 775 C C . GLU A 1 102 ? -8.979 -3.627 3.243 1.00 97.31 102 GLU A C 1
ATOM 777 O O . GLU A 1 102 ? -8.335 -3.615 2.194 1.00 97.31 102 GLU A O 1
ATOM 782 N N . LEU A 1 103 ? -8.402 -3.586 4.447 1.00 98.38 103 LEU A N 1
ATOM 783 C CA . LEU A 1 103 ? -6.962 -3.517 4.652 1.00 98.38 103 LEU A CA 1
ATOM 784 C C . LEU A 1 103 ? -6.247 -4.696 3.997 1.00 98.38 103 LEU A C 1
ATOM 786 O O . LEU A 1 103 ? -5.227 -4.483 3.356 1.00 98.38 103 LEU A O 1
ATOM 790 N N . GLU A 1 104 ? -6.767 -5.915 4.136 1.00 97.81 104 GLU A N 1
ATOM 791 C CA . GLU A 1 104 ? -6.166 -7.107 3.532 1.00 97.81 104 GLU A CA 1
ATOM 792 C C . GLU A 1 104 ? -6.096 -6.993 2.002 1.00 97.81 104 GLU A C 1
ATOM 794 O O . GLU A 1 104 ? -5.046 -7.237 1.404 1.00 97.81 104 GLU A O 1
ATOM 799 N N . ARG A 1 105 ? -7.182 -6.537 1.364 1.00 96.75 105 ARG A N 1
ATOM 800 C CA . ARG A 1 105 ? -7.224 -6.334 -0.093 1.00 96.75 105 ARG A CA 1
ATOM 801 C C . ARG A 1 105 ? -6.246 -5.255 -0.555 1.00 96.75 105 ARG A C 1
ATOM 803 O O . ARG A 1 105 ? -5.505 -5.468 -1.513 1.00 96.75 105 ARG A O 1
ATOM 810 N N . GLU A 1 106 ? -6.231 -4.109 0.121 1.00 96.94 106 GLU A N 1
ATOM 811 C CA . GLU A 1 106 ? -5.343 -2.991 -0.223 1.00 96.94 106 GLU A CA 1
ATOM 812 C C . GLU A 1 106 ? -3.870 -3.320 0.050 1.00 96.94 106 GLU A C 1
ATOM 814 O O . GLU A 1 106 ? -2.990 -2.942 -0.723 1.00 96.94 106 GLU A O 1
ATOM 819 N N . GLN A 1 107 ? -3.588 -4.086 1.106 1.00 97.50 107 GLN A N 1
ATOM 820 C CA . GLN A 1 107 ? -2.250 -4.577 1.425 1.00 97.50 107 GLN A CA 1
ATOM 821 C C . GLN A 1 107 ? -1.747 -5.545 0.345 1.00 97.50 107 GLN A C 1
ATOM 823 O O . GLN A 1 107 ? -0.621 -5.393 -0.127 1.00 97.50 107 GLN A O 1
ATOM 828 N N . ALA A 1 108 ? -2.590 -6.475 -0.117 1.00 97.12 108 ALA A N 1
ATOM 829 C CA . ALA A 1 108 ? -2.249 -7.367 -1.224 1.00 97.12 108 ALA A CA 1
ATOM 830 C C . ALA A 1 108 ? -1.969 -6.591 -2.525 1.00 97.12 108 ALA A C 1
ATOM 832 O O . ALA A 1 108 ? -1.027 -6.907 -3.257 1.00 97.12 108 ALA A O 1
ATOM 833 N N . LEU A 1 109 ? -2.748 -5.539 -2.800 1.00 95.12 109 LEU A N 1
ATOM 834 C CA . LEU A 1 109 ? -2.530 -4.668 -3.952 1.00 95.12 109 LEU A CA 1
ATOM 835 C C . LEU A 1 109 ? -1.205 -3.898 -3.836 1.00 95.12 109 LEU A C 1
ATOM 837 O O . LEU A 1 109 ? -0.421 -3.885 -4.788 1.00 95.12 109 LEU A O 1
ATOM 841 N N . PHE A 1 110 ? -0.918 -3.309 -2.674 1.00 97.31 110 PHE A N 1
ATOM 842 C CA . PHE A 1 110 ? 0.353 -2.639 -2.396 1.00 97.31 110 PHE A CA 1
ATOM 843 C C . PHE A 1 110 ? 1.552 -3.575 -2.613 1.00 97.31 110 PHE A C 1
ATOM 845 O O . PHE A 1 110 ? 2.493 -3.214 -3.322 1.00 97.31 110 PHE A O 1
ATOM 852 N N . GLU A 1 111 ? 1.490 -4.797 -2.082 1.00 96.56 111 GLU A N 1
ATOM 853 C CA . GLU A 1 111 ? 2.534 -5.812 -2.258 1.00 96.56 111 GLU A CA 1
ATOM 854 C C . GLU A 1 111 ? 2.687 -6.248 -3.717 1.00 96.56 111 GLU A C 1
ATOM 856 O O . GLU A 1 111 ? 3.803 -6.496 -4.175 1.00 96.56 111 GLU A O 1
ATOM 861 N N . SER A 1 112 ? 1.588 -6.312 -4.477 1.00 95.75 112 SER A N 1
ATOM 862 C CA . SER A 1 112 ? 1.649 -6.616 -5.909 1.00 95.75 112 SER A CA 1
ATOM 863 C C . SER A 1 112 ? 2.398 -5.534 -6.694 1.00 95.75 112 SER A C 1
ATOM 865 O O . SER A 1 112 ? 3.216 -5.865 -7.550 1.00 95.75 112 SER A O 1
ATOM 867 N N . PHE A 1 113 ? 2.197 -4.253 -6.358 1.00 94.38 113 PHE A N 1
ATOM 868 C CA . PHE A 1 113 ? 2.936 -3.154 -6.979 1.00 94.38 113 PHE A CA 1
ATOM 869 C C . PHE A 1 113 ? 4.391 -3.104 -6.521 1.00 94.38 113 PHE A C 1
ATOM 871 O O . PHE A 1 113 ? 5.257 -2.794 -7.328 1.00 94.38 113 PHE A O 1
ATOM 878 N N . GLN A 1 114 ? 4.678 -3.452 -5.266 1.00 93.19 114 GLN A N 1
ATOM 879 C CA . GLN A 1 114 ? 6.050 -3.534 -4.764 1.00 93.19 114 GLN A CA 1
ATOM 880 C C . GLN A 1 114 ? 6.865 -4.641 -5.449 1.00 93.19 114 GLN A C 1
ATOM 882 O O . GLN A 1 114 ? 8.070 -4.495 -5.593 1.00 93.19 114 GLN A O 1
ATOM 887 N N . LYS A 1 115 ? 6.224 -5.738 -5.873 1.00 93.38 115 LYS A N 1
ATOM 888 C CA . LYS A 1 115 ? 6.869 -6.800 -6.668 1.00 93.38 115 LYS A CA 1
ATOM 889 C C . LYS A 1 115 ? 7.035 -6.439 -8.147 1.00 93.38 115 LYS A C 1
ATOM 891 O O . LYS A 1 115 ? 7.810 -7.095 -8.835 1.00 93.38 115 LYS A O 1
ATOM 896 N N . ALA A 1 116 ? 6.236 -5.492 -8.639 1.00 87.25 116 ALA A N 1
ATOM 897 C CA . ALA A 1 116 ? 6.249 -5.046 -10.029 1.00 87.25 116 ALA A CA 1
ATOM 898 C C . ALA A 1 116 ? 7.206 -3.865 -10.275 1.00 87.25 116 ALA A C 1
ATOM 900 O O . ALA A 1 116 ? 7.510 -3.581 -11.433 1.00 87.25 116 ALA A O 1
ATOM 901 N N . GLU A 1 117 ? 7.624 -3.173 -9.210 1.00 80.75 117 GLU A N 1
ATOM 902 C CA . GLU A 1 117 ? 8.758 -2.234 -9.191 1.00 80.75 117 GLU A CA 1
ATOM 903 C C . GLU A 1 117 ? 10.090 -2.994 -9.248 1.00 80.75 117 GLU A C 1
ATOM 905 O O . GLU A 1 117 ? 10.968 -2.553 -10.023 1.00 80.75 117 GLU A O 1
#

Foldseek 3Di:
DDPVVVVVVVVVVVVVPDPDDPCDVVVVVVVVVVVVVVVVVVVVVVVVLVVLVVQLVVLVVVLVVLVVLLVVLCVQLVVCVVVVNNVSNVVSVVVSVVSVVVSVVSVVSSVVSVVVD

Sequence (117 aa):
MNVWKKLFKAIKGTVNNAAESVADGNALTILDQEIREAKAEIRRADESLVSIIAKRKMAEKRVSDIKNSITEYEGYARSAAGKGDNGLALECAQKVATLRDELEREQALFESFQKAE

Organism: NCBI:txid2100167

Radius of gyration: 29.07 Å; chains: 1; bounding box: 66×19×75 Å

pLDDT: mean 85.31, std 16.96, range [43.91, 98.56]

Secondary structure (DSSP, 8-state):
--HHHHHHHHHHHHHTT--SSS--HHHHHHHHHHHHHHHHHHHHHHHHHHHHHHHHHHHHHHHHHHHHHHHHHHHHHHHHHHTT-HHHHHHHHHHHHHHHHHHHHHHHHHHHHHHH-

InterPro domains:
  IPR007157 PspA/VIPP1 [PF04012] (2-115)
  IPR007157 PspA/VIPP1 [PTHR31088] (1-108)